Protein AF-A0AAN9DJE2-F1 (afdb_monomer_lite)

Organism: NCBI:txid58324

Radius of gyration: 26.13 Å; chains: 1; bounding box: 25×79×69 Å

Foldseek 3Di:
DDDDDDPPDDDPPDPPPPPVDPDPPQDWDQLDPPLPQIFRPVLSVQLVPDPDLVRSLVSLCVGRDPPVLVVQADQQQDDDPPDDVPRTHHHDDPSSVVSSVVSD

Secondary structure (DSSP, 8-state):
---------S-----------S-----EEESSTTS--EEEHHHHHHHHT-SSHHHHHHHHHHHHS-HHHHHHEESSSPPPTTPPTT---EEPPHHHHHHHHTT-

Structure (mmCIF, N/CA/C/O backbone):
data_AF-A0AAN9DJE2-F1
#
_entry.id   AF-A0AAN9DJE2-F1
#
loop_
_atom_site.group_PDB
_atom_site.id
_atom_site.type_symbol
_atom_site.label_atom_id
_atom_site.label_alt_id
_atom_site.label_comp_id
_atom_site.label_asym_id
_atom_site.label_entity_id
_atom_site.label_seq_id
_atom_site.pdbx_PDB_ins_code
_atom_site.Cartn_x
_atom_site.Cartn_y
_atom_site.Cartn_z
_atom_site.occupancy
_atom_site.B_iso_or_equiv
_atom_site.auth_seq_id
_atom_site.auth_comp_id
_atom_site.auth_asym_id
_atom_site.auth_atom_id
_atom_site.pdbx_PDB_model_num
ATOM 1 N N . MET A 1 1 ? 2.573 68.161 -43.730 1.00 46.91 1 MET A N 1
ATOM 2 C CA . MET A 1 1 ? 2.675 67.563 -42.381 1.00 46.91 1 MET A CA 1
ATOM 3 C C . MET A 1 1 ? 1.363 66.849 -42.093 1.00 46.91 1 MET A C 1
ATOM 5 O O . MET A 1 1 ? 0.363 67.513 -41.869 1.00 46.91 1 MET A O 1
ATOM 9 N N . GLY A 1 2 ? 1.335 65.522 -42.225 1.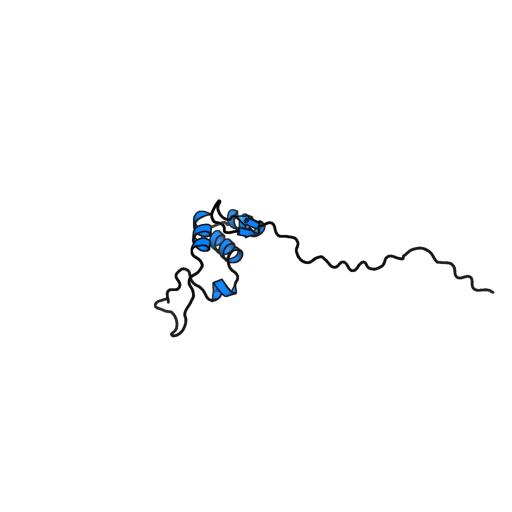00 41.22 2 GLY A N 1
ATOM 10 C CA . GLY A 1 2 ? 0.116 64.719 -42.125 1.00 41.22 2 GLY A CA 1
ATOM 11 C C . GLY A 1 2 ? 0.446 63.320 -41.614 1.00 41.22 2 GLY A C 1
ATOM 12 O O . GLY A 1 2 ? 1.332 62.661 -42.151 1.00 41.22 2 GLY A O 1
ATOM 13 N N . LYS A 1 3 ? -0.235 62.917 -40.539 1.00 50.00 3 LYS A N 1
ATOM 14 C CA . LYS A 1 3 ? -0.203 61.574 -39.949 1.00 50.00 3 LYS A CA 1
ATOM 15 C C . LYS A 1 3 ? -0.667 60.550 -40.985 1.00 50.00 3 LYS A C 1
ATOM 17 O O . LYS A 1 3 ? -1.800 60.639 -41.442 1.00 50.00 3 LYS A O 1
ATOM 22 N N . LEU A 1 4 ? 0.153 59.543 -41.267 1.00 47.88 4 LEU A 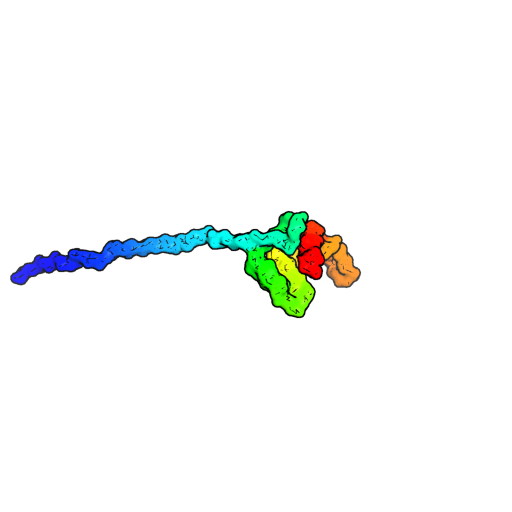N 1
ATOM 23 C CA . LEU A 1 4 ? -0.301 58.289 -41.864 1.00 47.88 4 LEU A CA 1
ATOM 24 C C . LEU A 1 4 ? 0.274 57.143 -41.040 1.00 47.88 4 LEU A C 1
ATOM 26 O O . LEU A 1 4 ? 1.365 56.637 -41.286 1.00 47.88 4 LEU A O 1
ATOM 30 N N . GLY A 1 5 ? -0.486 56.794 -40.002 1.00 50.72 5 GLY A N 1
ATOM 31 C CA . GLY A 1 5 ? -0.341 55.522 -39.322 1.00 50.72 5 GLY A CA 1
ATOM 32 C C . GLY A 1 5 ? -0.654 54.405 -40.307 1.00 50.72 5 GLY A C 1
ATOM 33 O O . GLY A 1 5 ? -1.726 54.384 -40.908 1.00 50.72 5 GLY A O 1
ATOM 34 N N . LYS A 1 6 ? 0.310 53.506 -40.483 1.00 48.00 6 LYS A N 1
ATOM 35 C CA . LYS A 1 6 ? 0.117 52.204 -41.114 1.00 48.00 6 LYS A CA 1
ATOM 36 C C . LYS A 1 6 ? 1.296 51.300 -40.752 1.00 48.00 6 LYS A C 1
ATOM 38 O O . LYS A 1 6 ? 2.190 51.052 -41.544 1.00 48.00 6 LYS A O 1
ATOM 43 N N . TRP A 1 7 ? 1.267 50.834 -39.511 1.00 43.53 7 TRP A N 1
ATOM 44 C CA . TRP A 1 7 ? 1.841 49.546 -39.129 1.00 43.53 7 TRP A CA 1
ATOM 45 C C . TRP A 1 7 ? 0.710 48.739 -38.481 1.00 43.53 7 TRP A C 1
ATOM 47 O O . TRP A 1 7 ? 0.747 48.409 -37.303 1.00 43.53 7 TRP A O 1
ATOM 57 N N . LEU A 1 8 ? -0.365 48.529 -39.249 1.00 49.94 8 LEU A N 1
ATOM 58 C CA . LEU A 1 8 ? -1.171 47.322 -39.110 1.00 49.94 8 LEU A CA 1
ATOM 59 C C . LEU A 1 8 ? -0.438 46.273 -39.939 1.00 49.94 8 LEU A C 1
ATOM 61 O O . LEU A 1 8 ? -0.431 46.401 -41.158 1.00 49.94 8 LEU A O 1
ATOM 65 N N . GLU A 1 9 ? 0.240 45.340 -39.281 1.00 53.12 9 GLU A N 1
ATOM 66 C CA . GLU A 1 9 ? 0.159 43.909 -39.586 1.00 53.12 9 GLU A CA 1
ATOM 67 C C . GLU A 1 9 ? 0.972 43.143 -38.532 1.00 53.12 9 GLU A C 1
ATOM 69 O O . GLU A 1 9 ? 2.082 43.535 -38.176 1.00 53.12 9 GLU A O 1
ATOM 74 N N . ALA A 1 10 ? 0.415 42.017 -38.093 1.00 50.22 10 ALA A N 1
ATOM 75 C CA . ALA A 1 10 ? 1.072 40.950 -37.346 1.00 50.22 10 ALA A CA 1
ATOM 76 C C . ALA A 1 10 ? 1.464 41.240 -35.884 1.00 50.22 10 ALA A C 1
ATOM 78 O O . ALA A 1 10 ? 2.629 41.411 -35.535 1.00 50.22 10 ALA A O 1
ATOM 79 N N . LYS A 1 11 ? 0.482 41.093 -34.990 1.00 44.94 11 LYS A N 1
ATOM 80 C CA . LYS A 1 11 ? 0.424 39.905 -34.116 1.00 44.94 11 LYS A CA 1
ATOM 81 C C . LYS A 1 11 ? -0.879 39.905 -33.319 1.00 44.94 11 LYS A C 1
ATOM 83 O O . LYS A 1 11 ? -0.905 40.165 -32.120 1.00 44.94 11 LYS A O 1
ATOM 88 N N . GLU A 1 12 ? -1.965 39.520 -33.981 1.00 48.66 12 GLU A N 1
ATOM 89 C CA . GLU A 1 12 ? -3.006 38.772 -33.278 1.00 48.66 12 GLU A CA 1
ATOM 90 C C . GLU A 1 12 ? -2.455 37.370 -33.007 1.00 48.66 12 GLU A C 1
ATOM 92 O O . GLU A 1 12 ? -2.662 36.420 -33.753 1.00 48.66 12 GLU A O 1
ATOM 97 N N . GLN A 1 13 ? -1.681 37.250 -31.937 1.00 43.25 13 GLN A N 1
ATOM 98 C CA . GLN A 1 13 ? -1.611 36.002 -31.198 1.00 43.25 13 GLN A CA 1
ATOM 99 C C . GLN A 1 13 ? -2.146 36.328 -29.817 1.00 43.25 13 GLN A C 1
ATOM 101 O O . GLN A 1 13 ? -1.421 36.769 -28.928 1.00 43.25 13 GLN A O 1
ATOM 106 N N . SER A 1 14 ? -3.467 36.164 -29.706 1.00 37.12 14 SER A N 1
ATOM 107 C CA . SER A 1 14 ? -4.151 35.894 -28.448 1.00 37.12 14 SER A CA 1
ATOM 108 C C . SER A 1 14 ? -3.238 35.014 -27.587 1.00 37.12 14 SER A C 1
ATOM 110 O O . SER A 1 14 ? -2.729 34.006 -28.098 1.00 37.12 14 SER A O 1
ATOM 112 N N . PRO A 1 15 ? -2.994 35.367 -26.313 1.00 44.19 15 PRO A N 1
ATOM 113 C CA . PRO A 1 15 ? -2.513 34.389 -25.364 1.00 44.19 15 PRO A CA 1
ATOM 114 C C . PRO A 1 15 ? -3.607 33.332 -25.336 1.00 44.19 15 PRO A C 1
ATOM 116 O O . PRO A 1 15 ? -4.650 33.536 -24.719 1.00 44.19 15 PRO A O 1
ATOM 119 N N . GLN A 1 16 ? -3.417 32.235 -26.071 1.00 43.97 16 GLN A N 1
ATOM 120 C CA . GLN A 1 16 ? -4.151 31.035 -25.747 1.00 43.97 16 GLN A CA 1
ATOM 121 C C . GLN A 1 16 ? -3.779 30.780 -24.301 1.00 43.97 16 GLN A C 1
ATOM 123 O O . GLN A 1 16 ? -2.622 30.484 -23.993 1.00 43.97 16 GLN A O 1
ATOM 128 N N . GLU A 1 17 ? -4.744 31.026 -23.420 1.00 48.69 17 GLU A N 1
ATOM 129 C CA . GLU A 1 17 ? -4.782 30.462 -22.095 1.00 48.69 17 GLU A CA 1
ATOM 130 C C . GLU A 1 17 ? -4.511 28.978 -22.300 1.00 48.69 17 GLU A C 1
ATOM 132 O O . GLU A 1 17 ? -5.389 28.194 -22.658 1.00 48.69 17 GLU A O 1
ATOM 137 N N . GLN A 1 18 ? -3.244 28.600 -22.151 1.00 48.94 18 GLN A N 1
ATOM 138 C CA . GLN A 1 18 ? -2.858 27.231 -21.924 1.00 48.94 18 GLN A CA 1
ATOM 139 C C . GLN A 1 18 ? -3.424 26.903 -20.544 1.00 48.94 18 GLN A C 1
ATOM 141 O O . GLN A 1 18 ? -2.712 26.891 -19.542 1.00 48.94 18 GLN A O 1
ATOM 146 N N . LEU A 1 19 ? -4.736 26.653 -20.492 1.00 48.72 19 LEU A N 1
ATOM 147 C CA . LEU A 1 19 ? -5.289 25.699 -19.558 1.00 48.72 19 LEU A CA 1
ATOM 148 C C . LEU A 1 19 ? -4.561 24.396 -19.875 1.00 48.72 19 LEU A C 1
ATOM 150 O O . LEU A 1 19 ? -4.957 23.634 -20.754 1.00 48.72 19 LEU A O 1
ATOM 154 N N . ALA A 1 20 ? -3.437 24.176 -19.197 1.00 48.94 20 ALA A N 1
ATOM 155 C CA . ALA A 1 20 ? -2.895 22.847 -19.050 1.00 48.94 20 ALA A CA 1
ATOM 156 C C . ALA A 1 20 ? -4.023 22.007 -18.446 1.00 48.94 20 ALA A C 1
ATOM 158 O O . ALA A 1 20 ? -4.413 22.197 -17.293 1.00 48.94 20 ALA A O 1
ATOM 159 N N . SER A 1 21 ? -4.604 21.153 -19.282 1.00 51.06 21 SER A N 1
ATOM 160 C CA . SER A 1 21 ? -5.692 20.257 -18.934 1.00 51.06 21 SER A CA 1
ATOM 161 C C . SER A 1 21 ? -5.303 19.473 -17.676 1.00 51.06 21 SER A C 1
ATOM 163 O O . SER A 1 21 ? -4.211 18.895 -17.638 1.00 51.06 21 SER A O 1
ATOM 165 N N . PRO A 1 22 ? -6.142 19.434 -16.630 1.00 56.34 22 PRO A N 1
ATOM 166 C CA . PRO A 1 22 ? -5.853 18.612 -15.469 1.00 56.34 22 PRO A CA 1
ATOM 167 C C . PRO A 1 22 ? -5.887 17.147 -15.915 1.00 56.34 22 PRO A C 1
ATOM 169 O O . PRO A 1 22 ? -6.796 16.747 -16.637 1.00 56.34 22 PRO A O 1
ATOM 172 N N . SER A 1 23 ? -4.916 16.353 -15.462 1.00 50.19 23 SER A N 1
ATOM 173 C CA . SER A 1 23 ? -4.732 14.915 -15.729 1.00 50.19 23 SER A CA 1
ATOM 174 C C . SER A 1 23 ? -4.048 14.540 -17.054 1.00 50.19 23 SER A C 1
ATOM 176 O O . SER A 1 23 ? -4.654 14.080 -18.016 1.00 50.19 23 SER A O 1
ATOM 178 N N . SER A 1 24 ? -2.711 14.576 -17.050 1.00 60.66 24 SER A N 1
ATOM 179 C CA . SER A 1 24 ? -1.984 13.486 -17.711 1.00 60.66 24 SER A CA 1
ATOM 180 C C . SER A 1 24 ? -2.455 12.191 -17.045 1.00 60.66 24 SER A C 1
ATOM 182 O O . SER A 1 24 ? -2.200 11.997 -15.854 1.00 60.66 24 SER A O 1
ATOM 184 N N . ILE A 1 25 ? -3.240 11.376 -17.755 1.00 62.47 25 ILE A N 1
ATOM 185 C CA . ILE A 1 25 ? -3.689 10.067 -17.274 1.00 62.47 25 ILE A CA 1
ATOM 186 C C . ILE A 1 25 ? -2.421 9.270 -16.964 1.00 62.47 25 ILE A C 1
ATOM 188 O O . ILE A 1 25 ? -1.709 8.842 -17.872 1.00 62.47 25 ILE A O 1
ATOM 192 N N . GLN A 1 26 ? -2.091 9.120 -15.682 1.00 74.00 26 GLN A N 1
ATOM 193 C CA . GLN A 1 26 ? -0.984 8.265 -15.283 1.00 74.00 26 GLN A CA 1
ATOM 194 C C . GLN A 1 26 ? -1.415 6.826 -15.544 1.00 74.00 26 GLN A C 1
ATOM 196 O O . GLN A 1 26 ? -2.335 6.331 -14.900 1.00 74.00 26 GLN A O 1
ATOM 201 N N . GLU A 1 27 ? -0.770 6.177 -16.512 1.00 92.12 27 GLU A N 1
ATOM 202 C CA . GLU A 1 27 ? -0.972 4.758 -16.798 1.00 92.12 27 GLU A CA 1
ATOM 203 C C . GLU A 1 27 ? -0.797 3.954 -15.501 1.00 92.12 27 GLU A C 1
ATOM 205 O O . GLU A 1 27 ? 0.240 4.053 -14.834 1.00 92.12 27 GLU A O 1
ATOM 210 N N . THR A 1 28 ? -1.822 3.192 -15.121 1.00 95.12 28 THR A N 1
ATOM 211 C CA . THR A 1 28 ? -1.788 2.307 -13.957 1.00 95.12 28 THR A CA 1
ATOM 212 C C . THR A 1 28 ? -1.590 0.866 -14.403 1.00 95.12 28 THR A C 1
ATOM 214 O O . THR A 1 28 ? -2.078 0.443 -15.448 1.00 95.12 28 THR A O 1
ATOM 217 N N . LEU A 1 29 ? -0.843 0.109 -13.606 1.00 96.00 29 LEU A N 1
ATOM 218 C CA . LEU A 1 29 ? -0.563 -1.302 -13.834 1.00 96.00 29 LEU A CA 1
ATOM 219 C C . LEU A 1 29 ? -0.920 -2.098 -12.587 1.00 96.00 29 LEU A C 1
ATOM 221 O O . LEU A 1 29 ? -0.822 -1.599 -11.463 1.00 96.00 29 LEU A O 1
ATOM 225 N N . GLU A 1 30 ? -1.336 -3.338 -12.801 1.00 96.25 30 GLU A N 1
ATOM 226 C CA . GLU A 1 30 ? -1.605 -4.272 -11.718 1.00 96.25 30 GLU A CA 1
ATOM 227 C C . GLU A 1 30 ? -0.288 -4.675 -11.037 1.00 96.25 30 GLU A C 1
ATOM 229 O O . GLU A 1 30 ? 0.695 -4.971 -11.716 1.00 96.25 30 GLU A O 1
ATOM 234 N N . ILE A 1 31 ? -0.251 -4.678 -9.700 1.00 95.38 31 ILE A N 1
ATOM 235 C CA . ILE A 1 31 ? 0.960 -5.022 -8.928 1.00 95.38 31 ILE A CA 1
ATOM 236 C C . ILE A 1 31 ? 1.372 -6.470 -9.183 1.00 95.38 31 ILE A C 1
ATOM 238 O O . ILE A 1 31 ? 2.542 -6.773 -9.400 1.00 95.38 31 ILE A O 1
ATOM 242 N N . HIS A 1 32 ? 0.385 -7.359 -9.132 1.00 92.56 32 HIS A N 1
ATOM 243 C CA . HIS A 1 32 ? 0.520 -8.780 -9.389 1.00 92.56 32 HIS A CA 1
ATOM 244 C C . HIS A 1 32 ? -0.695 -9.223 -10.194 1.00 92.56 32 HIS A C 1
ATOM 246 O O . HIS A 1 32 ? -1.822 -8.870 -9.839 1.00 92.56 32 HIS A O 1
ATOM 252 N N . LEU A 1 33 ? -0.475 -10.025 -11.233 1.00 92.56 33 LEU A N 1
ATOM 253 C CA . LEU A 1 33 ? -1.534 -10.480 -12.128 1.00 92.56 33 LEU A CA 1
ATOM 254 C C . LEU A 1 33 ? -2.691 -11.127 -11.342 1.00 92.56 33 LEU A C 1
ATOM 256 O O . LEU A 1 33 ? -2.469 -12.041 -10.543 1.00 92.56 33 LEU A O 1
ATOM 260 N N . GLY A 1 34 ? -3.916 -10.648 -11.554 1.00 94.50 34 GLY A N 1
ATOM 261 C CA . GLY A 1 34 ? -5.125 -11.169 -10.906 1.00 94.50 34 GLY A CA 1
ATOM 262 C C . GLY A 1 34 ? -5.329 -10.756 -9.441 1.00 94.50 34 GLY A C 1
ATOM 263 O O . GLY A 1 34 ? -6.164 -11.347 -8.759 1.00 94.50 34 GLY A O 1
ATOM 264 N N . SER A 1 35 ? -4.584 -9.770 -8.937 1.00 95.12 35 SER A N 1
ATOM 265 C CA . SER A 1 35 ? -4.790 -9.184 -7.604 1.00 95.12 35 SER A CA 1
ATOM 266 C C . SER A 1 35 ? -5.915 -8.143 -7.548 1.00 95.12 35 SER A C 1
ATOM 268 O O . SER A 1 35 ? -6.441 -7.871 -6.472 1.00 95.12 35 SER A O 1
ATOM 270 N N . GLY A 1 36 ? -6.277 -7.538 -8.681 1.00 96.50 36 GLY A N 1
ATOM 271 C CA . GLY A 1 36 ? -7.195 -6.404 -8.775 1.00 96.50 36 GLY A CA 1
ATOM 272 C C . GLY A 1 36 ? -6.644 -5.102 -8.183 1.00 96.50 36 GLY A C 1
ATOM 273 O O . GLY A 1 36 ? -7.393 -4.135 -8.046 1.00 96.50 36 GLY A O 1
ATOM 274 N N . VAL A 1 37 ? -5.358 -5.057 -7.815 1.00 97.19 37 VAL A N 1
ATOM 275 C CA . VAL A 1 37 ? -4.726 -3.908 -7.155 1.00 97.19 37 VAL A CA 1
ATOM 276 C C . VAL A 1 37 ? -3.786 -3.216 -8.130 1.00 97.19 37 VAL A C 1
ATOM 278 O O . VAL A 1 37 ? -2.796 -3.793 -8.579 1.00 97.19 37 VAL A O 1
ATOM 281 N N . TYR A 1 38 ? -4.091 -1.955 -8.424 1.00 96.75 38 TYR A N 1
ATOM 282 C CA . TYR A 1 38 ? -3.404 -1.161 -9.437 1.00 96.75 38 TYR A CA 1
ATOM 283 C C . TYR A 1 38 ? -2.655 0.006 -8.804 1.00 96.75 38 TYR A C 1
ATOM 285 O O . TYR A 1 38 ? -3.144 0.632 -7.863 1.00 96.75 38 TYR A O 1
ATOM 293 N N . VAL A 1 39 ? -1.484 0.323 -9.350 1.00 96.25 39 VAL A N 1
ATOM 294 C CA . VAL A 1 39 ? -0.676 1.488 -8.966 1.00 96.25 39 VAL A CA 1
ATOM 295 C C . VAL A 1 39 ? -0.176 2.217 -10.211 1.00 96.25 39 VAL A C 1
ATOM 297 O O . VAL A 1 39 ? -0.086 1.607 -11.279 1.00 96.25 39 VAL A O 1
ATOM 300 N N . PRO A 1 40 ? 0.193 3.504 -10.110 1.00 95.75 40 PRO A N 1
ATOM 301 C CA . PRO A 1 40 ? 0.850 4.205 -11.206 1.00 95.75 40 PRO A CA 1
ATOM 302 C C . PRO A 1 40 ? 2.101 3.461 -11.696 1.00 95.75 40 PRO A C 1
ATOM 304 O O . PRO A 1 40 ? 2.906 2.968 -10.898 1.00 95.75 40 PRO A O 1
ATOM 307 N N . LYS A 1 41 ? 2.305 3.407 -13.014 1.00 95.31 41 LYS A N 1
ATOM 308 C CA . LYS A 1 41 ? 3.423 2.696 -13.658 1.00 95.31 41 LYS A CA 1
ATOM 309 C C . LYS A 1 41 ? 4.791 3.110 -13.122 1.00 95.31 41 LYS A C 1
ATOM 311 O O . LYS A 1 41 ? 5.666 2.266 -12.946 1.00 95.31 41 LYS A O 1
ATOM 316 N N . ASN A 1 42 ? 4.979 4.393 -12.814 1.00 95.12 42 ASN A N 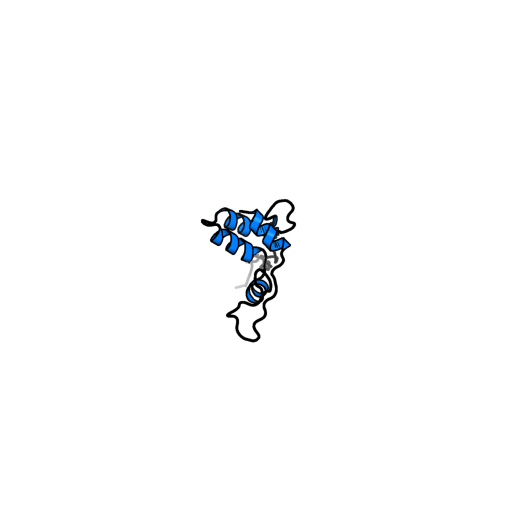1
ATOM 317 C CA . ASN A 1 42 ? 6.214 4.897 -12.213 1.00 95.12 42 ASN A CA 1
ATOM 318 C C . ASN A 1 42 ? 6.447 4.334 -10.804 1.00 95.12 42 ASN A C 1
ATOM 320 O O . ASN A 1 42 ? 7.595 4.080 -10.448 1.00 95.12 42 ASN A O 1
ATOM 324 N N . VAL A 1 43 ? 5.391 4.105 -10.015 1.00 95.75 43 VAL A N 1
ATOM 325 C CA . VAL A 1 43 ? 5.496 3.462 -8.698 1.00 95.75 43 VAL A CA 1
ATOM 326 C C . VAL A 1 43 ? 5.881 1.997 -8.855 1.00 95.75 43 VAL A C 1
ATOM 328 O O . VAL A 1 43 ? 6.823 1.559 -8.195 1.00 95.75 43 VAL A O 1
ATOM 331 N N . LEU A 1 44 ? 5.224 1.260 -9.757 1.00 95.56 44 LEU A N 1
ATOM 332 C CA . LEU A 1 44 ? 5.534 -0.153 -9.991 1.00 95.56 44 LEU A CA 1
ATOM 333 C C . LEU A 1 44 ? 6.971 -0.343 -10.494 1.00 95.56 44 LEU A C 1
ATOM 335 O O . LEU A 1 44 ? 7.714 -1.174 -9.970 1.00 95.56 44 LEU A O 1
ATOM 339 N N . TRP A 1 45 ? 7.401 0.484 -11.450 1.00 95.94 45 TRP A N 1
ATOM 340 C CA . TRP A 1 45 ? 8.778 0.510 -11.947 1.00 95.94 45 TRP A CA 1
ATOM 341 C C . TRP A 1 45 ? 9.781 0.790 -10.823 1.00 95.94 45 TRP A C 1
ATOM 343 O O . TRP A 1 45 ? 10.749 0.056 -10.629 1.00 95.94 45 TRP A O 1
ATOM 353 N N . SER A 1 46 ? 9.514 1.837 -10.045 1.00 96.38 46 SER A N 1
ATOM 354 C CA . SER A 1 46 ? 10.318 2.280 -8.907 1.00 96.38 46 SER A CA 1
ATOM 355 C C . SER A 1 46 ? 10.429 1.215 -7.809 1.00 96.38 46 SER A C 1
ATOM 357 O O . SER A 1 46 ? 11.493 1.071 -7.208 1.00 96.38 46 SER A O 1
ATOM 359 N N . ALA A 1 47 ? 9.356 0.466 -7.547 1.00 96.44 47 ALA A N 1
ATOM 360 C CA . ALA A 1 47 ? 9.343 -0.653 -6.611 1.00 96.44 47 ALA A CA 1
ATOM 361 C C . ALA A 1 47 ? 10.144 -1.851 -7.143 1.00 96.44 47 ALA A C 1
ATOM 363 O O . ALA A 1 47 ? 10.952 -2.406 -6.404 1.00 96.44 47 ALA A O 1
ATOM 364 N N . SER A 1 48 ? 9.996 -2.180 -8.430 1.00 95.19 48 SER A N 1
ATOM 365 C CA . SER A 1 48 ? 10.707 -3.292 -9.087 1.00 95.19 48 SER A CA 1
ATOM 366 C C . SER A 1 48 ? 12.230 -3.104 -9.118 1.00 95.19 48 SER A C 1
ATOM 368 O O . SER A 1 48 ? 12.975 -4.074 -9.165 1.00 95.19 48 SER A O 1
ATOM 370 N N . HIS A 1 49 ? 12.701 -1.853 -9.063 1.00 96.00 49 HIS A N 1
ATOM 371 C CA . HIS A 1 49 ? 14.127 -1.497 -9.028 1.00 96.00 49 HIS A CA 1
ATOM 372 C C . HIS A 1 49 ? 14.632 -1.163 -7.616 1.00 96.00 49 HIS A C 1
ATOM 374 O O . HIS A 1 49 ? 15.706 -0.580 -7.448 1.00 96.00 49 HIS A O 1
ATOM 380 N N . ALA A 1 50 ? 13.852 -1.461 -6.577 1.00 96.69 50 ALA A N 1
ATOM 381 C CA . ALA A 1 50 ? 14.269 -1.212 -5.210 1.00 96.69 50 ALA A CA 1
ATOM 382 C C . ALA A 1 50 ? 15.441 -2.123 -4.810 1.00 96.69 50 ALA A C 1
ATOM 384 O O . ALA A 1 50 ? 15.473 -3.312 -5.104 1.00 96.69 50 ALA A O 1
ATOM 385 N N . ASN A 1 51 ? 16.385 -1.568 -4.055 1.00 95.50 51 ASN A N 1
ATOM 386 C CA . ASN A 1 51 ? 17.581 -2.277 -3.592 1.00 95.50 51 ASN A CA 1
ATOM 387 C C . ASN A 1 51 ? 17.338 -3.256 -2.429 1.00 95.50 51 ASN A C 1
ATOM 389 O O . ASN A 1 51 ? 18.270 -3.917 -1.979 1.00 95.50 51 ASN A O 1
ATOM 393 N N . SER A 1 52 ? 16.123 -3.298 -1.882 1.00 96.88 52 SER A N 1
ATOM 394 C CA . SER A 1 52 ? 15.761 -4.215 -0.806 1.00 96.88 52 SER A CA 1
ATOM 395 C C . SER A 1 52 ? 14.253 -4.479 -0.785 1.00 96.88 52 SER A C 1
ATOM 397 O O . SER A 1 52 ? 13.479 -3.600 -1.192 1.00 96.88 52 SER A O 1
ATOM 399 N N . PRO A 1 53 ? 13.817 -5.620 -0.221 1.00 95.19 53 PRO A N 1
ATOM 400 C CA . PRO A 1 53 ? 12.396 -5.933 -0.059 1.00 95.19 53 PRO A CA 1
ATOM 401 C C . PRO A 1 53 ? 11.660 -4.873 0.768 1.00 95.19 53 PRO A C 1
ATOM 403 O O . PRO A 1 53 ? 10.541 -4.479 0.452 1.00 95.19 53 PRO A O 1
ATOM 406 N N . THR A 1 54 ? 12.319 -4.328 1.794 1.00 96.19 54 THR A N 1
ATOM 407 C CA . THR A 1 54 ? 11.758 -3.265 2.635 1.00 96.19 54 THR A CA 1
ATOM 408 C C . THR A 1 54 ? 11.538 -1.973 1.848 1.00 96.19 54 THR A C 1
ATOM 410 O O . THR A 1 54 ? 10.504 -1.321 1.998 1.00 96.19 54 THR A O 1
ATOM 413 N N . THR A 1 55 ? 12.498 -1.581 1.003 1.00 97.19 55 THR A N 1
ATOM 414 C CA . THR A 1 55 ? 12.357 -0.403 0.134 1.00 97.19 55 THR A CA 1
ATOM 415 C C . THR A 1 55 ? 11.233 -0.613 -0.882 1.00 97.19 55 THR A C 1
ATOM 417 O O . THR A 1 55 ? 10.432 0.299 -1.087 1.00 97.19 55 THR A O 1
ATOM 420 N N . MET A 1 56 ? 11.145 -1.808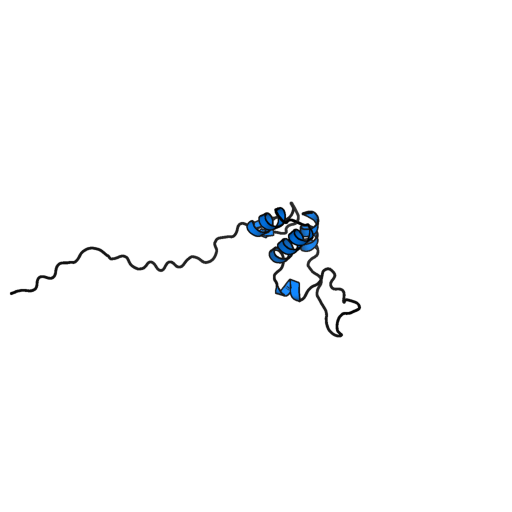 -1.475 1.00 97.25 56 MET A N 1
ATOM 421 C CA . MET A 1 56 ? 10.077 -2.185 -2.405 1.00 97.25 56 MET A CA 1
ATOM 422 C C . MET A 1 56 ? 8.701 -2.056 -1.744 1.00 97.25 56 MET A C 1
ATOM 424 O O . MET A 1 56 ? 7.855 -1.303 -2.225 1.00 97.25 56 MET A O 1
ATOM 428 N N . ALA A 1 57 ? 8.510 -2.702 -0.590 1.00 96.44 57 ALA A N 1
ATOM 429 C CA . ALA A 1 57 ? 7.254 -2.667 0.151 1.00 96.44 57 ALA A CA 1
ATOM 430 C C . ALA A 1 57 ? 6.846 -1.235 0.526 1.00 96.44 57 ALA A C 1
ATOM 432 O O . ALA A 1 57 ? 5.690 -0.863 0.353 1.00 96.44 57 ALA A O 1
ATOM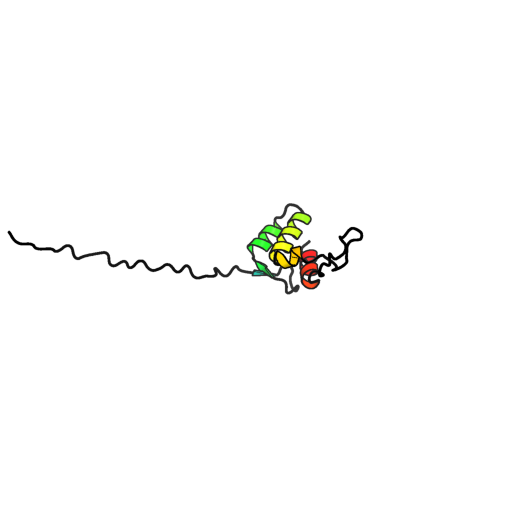 433 N N . ARG A 1 58 ? 7.787 -0.387 0.971 1.00 96.75 58 ARG A N 1
ATOM 434 C CA . ARG A 1 58 ? 7.496 1.028 1.278 1.00 96.75 58 ARG A CA 1
ATOM 435 C C . ARG A 1 58 ? 7.019 1.815 0.059 1.00 96.75 58 ARG A C 1
ATOM 437 O O . ARG A 1 58 ? 6.088 2.604 0.189 1.00 96.75 58 ARG A O 1
ATOM 444 N N . ARG A 1 59 ? 7.635 1.607 -1.111 1.00 96.94 59 ARG A N 1
ATOM 445 C CA . ARG A 1 59 ? 7.216 2.261 -2.363 1.00 96.94 59 ARG A CA 1
ATOM 446 C C . ARG A 1 59 ? 5.803 1.837 -2.759 1.00 96.94 59 ARG A C 1
ATOM 448 O O . ARG A 1 59 ? 4.998 2.691 -3.106 1.00 96.94 59 ARG A O 1
ATOM 455 N N . LEU A 1 60 ? 5.494 0.546 -2.643 1.00 97.00 60 LEU A N 1
ATOM 456 C CA . LEU A 1 60 ? 4.166 0.018 -2.958 1.00 97.00 60 LEU A CA 1
ATOM 457 C C . LEU A 1 60 ? 3.102 0.490 -1.964 1.00 97.00 60 LEU A C 1
ATOM 459 O O . LEU A 1 60 ? 2.033 0.910 -2.389 1.00 97.00 60 LEU A O 1
ATOM 463 N N . LEU A 1 61 ? 3.398 0.510 -0.661 1.00 97.38 61 LEU A N 1
ATOM 464 C CA . LEU A 1 61 ? 2.472 1.016 0.358 1.00 97.38 61 LEU A CA 1
ATOM 465 C C . LEU A 1 61 ? 2.034 2.457 0.062 1.00 97.38 61 LEU A C 1
ATOM 467 O O . LEU A 1 61 ? 0.843 2.743 0.122 1.00 97.38 61 LEU A O 1
ATOM 471 N N . LEU A 1 62 ? 2.971 3.330 -0.325 1.00 96.25 62 LEU A N 1
ATOM 472 C CA . LEU A 1 62 ? 2.679 4.718 -0.708 1.00 96.25 62 LEU A CA 1
ATOM 473 C C . LEU A 1 62 ? 1.938 4.853 -2.050 1.00 96.25 62 LEU A C 1
ATOM 475 O O . LEU A 1 62 ? 1.354 5.897 -2.314 1.00 96.25 62 LEU A O 1
ATOM 479 N N . GLY A 1 63 ? 1.988 3.834 -2.911 1.00 95.56 63 GLY A N 1
ATOM 480 C CA . GLY A 1 63 ? 1.240 3.810 -4.171 1.00 95.56 63 GLY A CA 1
ATOM 481 C C . GLY A 1 63 ? -0.177 3.256 -4.049 1.00 95.56 63 GLY A C 1
ATOM 482 O O . GLY A 1 63 ? -1.035 3.607 -4.851 1.00 95.56 63 GLY A O 1
ATOM 483 N N . VAL A 1 64 ? -0.411 2.373 -3.077 1.00 96.88 64 VAL A N 1
ATOM 484 C CA . VAL A 1 64 ? -1.666 1.618 -2.903 1.00 96.88 64 VAL A CA 1
ATOM 485 C C . VAL A 1 64 ? -2.616 2.268 -1.900 1.00 96.88 64 VAL A C 1
ATOM 487 O O . VAL A 1 64 ? -3.844 2.136 -2.012 1.00 96.88 64 VAL A O 1
ATOM 490 N N . PHE A 1 65 ? -2.045 2.935 -0.900 1.00 97.12 65 PHE A N 1
ATOM 491 C CA . PHE A 1 65 ? -2.766 3.584 0.182 1.00 97.12 65 PHE A CA 1
ATOM 492 C C . PHE A 1 65 ? -2.431 5.069 0.203 1.00 97.12 65 PHE A C 1
ATOM 494 O O . PHE A 1 65 ? -1.278 5.463 0.026 1.00 97.12 65 PHE A O 1
ATOM 501 N N . ASP A 1 66 ? -3.439 5.894 0.467 1.00 95.31 66 ASP A N 1
ATOM 502 C CA . ASP A 1 66 ? -3.204 7.290 0.795 1.00 95.31 66 ASP A CA 1
ATOM 503 C C . ASP A 1 66 ? -2.505 7.420 2.164 1.00 95.31 66 ASP A C 1
ATOM 505 O O . ASP A 1 66 ? -2.509 6.514 3.008 1.00 95.31 66 ASP A O 1
ATOM 509 N N . ILE A 1 67 ? -1.882 8.578 2.382 1.00 95.31 67 ILE A N 1
ATOM 510 C CA . ILE A 1 67 ? -1.094 8.845 3.588 1.00 95.31 67 ILE A CA 1
ATOM 511 C C . ILE A 1 67 ? -1.973 8.820 4.845 1.00 95.31 67 ILE A C 1
ATOM 513 O O . ILE A 1 67 ? -1.521 8.338 5.885 1.00 95.31 67 ILE A O 1
ATOM 517 N N . GLU A 1 68 ? -3.218 9.298 4.780 1.00 95.62 68 GLU A N 1
ATOM 518 C CA . GLU A 1 68 ? -4.098 9.311 5.950 1.00 95.62 68 GLU A CA 1
ATOM 519 C C . GLU A 1 68 ? -4.440 7.898 6.415 1.00 95.62 68 GLU A C 1
ATOM 521 O O . GLU A 1 68 ? -4.375 7.609 7.614 1.00 95.62 68 GLU A O 1
ATOM 526 N N . THR A 1 69 ? -4.739 7.010 5.468 1.00 95.62 69 THR A N 1
ATOM 527 C CA . THR A 1 69 ? -4.961 5.589 5.712 1.00 95.62 69 THR A CA 1
ATOM 528 C C . THR A 1 69 ? -3.734 4.978 6.381 1.00 95.62 69 THR A C 1
ATOM 530 O O . THR A 1 69 ? -3.874 4.319 7.409 1.00 95.62 69 THR A O 1
ATOM 533 N N . LEU A 1 70 ? -2.521 5.238 5.881 1.00 95.50 70 LEU A N 1
ATOM 534 C CA . LEU A 1 70 ? -1.290 4.707 6.482 1.00 95.50 70 LEU A CA 1
ATOM 535 C C . LEU A 1 70 ? -1.025 5.239 7.901 1.00 95.50 70 LEU A C 1
ATOM 537 O O . LEU A 1 70 ? -0.511 4.501 8.741 1.00 95.50 70 LEU A O 1
ATOM 541 N N . LEU A 1 71 ? -1.382 6.493 8.193 1.00 93.31 71 LEU A N 1
ATOM 542 C CA . LEU A 1 71 ? -1.209 7.084 9.524 1.00 93.31 71 LEU A CA 1
ATOM 543 C C . LEU A 1 71 ? -2.187 6.500 10.553 1.00 93.31 71 LEU A C 1
ATOM 545 O O . LEU A 1 71 ? -1.802 6.246 11.700 1.00 93.31 71 LEU A O 1
ATOM 549 N N . LYS A 1 72 ? -3.438 6.270 10.139 1.00 92.56 72 LYS A N 1
ATOM 550 C CA . LYS A 1 72 ? -4.536 5.794 10.998 1.00 92.56 72 LYS A CA 1
ATOM 551 C C . LYS A 1 72 ? -4.627 4.265 11.082 1.00 92.56 72 LYS A C 1
ATOM 553 O O . LYS A 1 72 ? -5.383 3.753 11.904 1.00 92.56 72 LYS A O 1
ATOM 558 N N . SER A 1 73 ? -3.848 3.535 10.283 1.00 94.25 73 SER A N 1
ATOM 559 C CA . SER A 1 73 ? -3.948 2.075 10.176 1.00 94.25 73 SER A CA 1
ATOM 560 C C . SER A 1 73 ? -2.688 1.338 10.625 1.00 94.25 73 SER A C 1
ATOM 562 O O . SER A 1 73 ? -1.602 1.899 10.778 1.00 94.25 73 SER A O 1
ATOM 564 N N . ASN A 1 74 ? -2.826 0.034 10.843 1.00 93.12 74 ASN A N 1
ATOM 565 C CA . ASN A 1 74 ? -1.712 -0.896 10.964 1.00 93.12 74 ASN A CA 1
ATOM 566 C C . ASN A 1 74 ? -2.027 -2.213 10.230 1.00 93.12 74 ASN A C 1
ATOM 568 O O . ASN A 1 74 ? -3.128 -2.413 9.727 1.00 93.12 74 ASN A O 1
ATOM 572 N N . LEU A 1 75 ? -1.064 -3.136 10.166 1.00 91.25 75 LEU A N 1
ATOM 573 C CA . LEU A 1 75 ? -1.215 -4.377 9.391 1.00 91.25 75 LEU A CA 1
ATOM 574 C C . LEU A 1 75 ? -2.392 -5.269 9.829 1.00 91.25 75 LEU A C 1
ATOM 576 O O . LEU A 1 75 ? -2.883 -6.054 9.027 1.00 91.25 75 LEU A O 1
ATOM 580 N N . ARG A 1 76 ? -2.807 -5.223 11.102 1.00 88.00 76 ARG A N 1
ATOM 581 C CA . ARG A 1 76 ? -3.777 -6.178 11.674 1.00 88.00 76 ARG A CA 1
ATOM 582 C C . ARG A 1 76 ? -4.976 -5.528 12.367 1.00 88.00 76 ARG A C 1
ATOM 584 O O . ARG A 1 76 ? -5.861 -6.258 12.797 1.00 88.00 76 ARG A O 1
ATOM 591 N N . GLY A 1 77 ? -4.990 -4.207 12.527 1.00 84.31 77 GLY A N 1
ATOM 592 C CA . GLY A 1 77 ? -5.953 -3.471 13.355 1.00 84.31 77 GLY A CA 1
ATOM 593 C C . GLY A 1 77 ? -5.808 -3.735 14.858 1.00 84.31 77 GLY A C 1
ATOM 594 O O . GLY A 1 77 ? -6.660 -3.361 15.655 1.00 84.31 77 GLY A O 1
ATOM 595 N N . VAL A 1 78 ? -4.743 -4.428 15.276 1.00 83.94 78 VAL A N 1
ATOM 596 C CA . VAL A 1 78 ? -4.557 -4.827 16.676 1.00 83.94 78 VAL A CA 1
ATOM 597 C C . VAL A 1 78 ? -3.748 -3.765 17.401 1.00 83.94 78 VAL A C 1
ATOM 599 O O . VAL A 1 78 ? -2.749 -3.261 16.880 1.00 83.94 78 VAL A O 1
ATOM 602 N N . LYS A 1 79 ? -4.160 -3.444 18.626 1.00 81.50 79 LYS A N 1
ATOM 603 C CA . LYS A 1 79 ? -3.436 -2.522 19.496 1.00 81.50 79 LYS A CA 1
ATOM 604 C C . LYS A 1 79 ? -2.088 -3.122 19.918 1.00 81.50 79 LYS A C 1
ATOM 606 O O . LYS A 1 79 ? -2.015 -4.274 20.343 1.00 81.50 79 LYS A O 1
ATOM 611 N N . SER A 1 80 ? -1.014 -2.336 19.827 1.00 78.88 80 SER A N 1
ATOM 612 C CA . SER A 1 80 ? 0.285 -2.733 20.388 1.00 78.88 80 SER A CA 1
ATOM 613 C C . SER A 1 80 ? 0.199 -2.833 21.913 1.00 78.88 80 SER A C 1
ATOM 615 O O . SER A 1 80 ? -0.480 -2.028 22.548 1.00 78.88 80 SER A O 1
ATOM 617 N N . LYS A 1 81 ? 0.947 -3.766 22.519 1.00 80.56 81 LYS A N 1
ATOM 618 C CA . LYS A 1 81 ? 1.063 -3.872 23.987 1.00 80.56 81 LYS A CA 1
ATOM 619 C C . LYS A 1 81 ? 1.576 -2.579 24.634 1.00 80.56 81 LYS A C 1
ATOM 621 O O . LYS A 1 81 ? 1.242 -2.307 25.778 1.00 80.56 81 LYS A O 1
ATOM 626 N N . ASN A 1 82 ? 2.335 -1.785 23.876 1.00 81.81 82 ASN A N 1
ATOM 627 C CA . ASN A 1 82 ? 2.924 -0.522 24.321 1.00 81.81 82 ASN A CA 1
ATOM 628 C C . ASN A 1 82 ? 2.174 0.712 23.784 1.00 81.81 82 ASN A C 1
ATOM 630 O O . ASN A 1 82 ? 2.684 1.820 23.901 1.00 81.81 82 ASN A O 1
ATOM 634 N N . ALA A 1 83 ? 1.021 0.542 23.126 1.00 77.69 83 ALA A N 1
ATOM 635 C CA . ALA A 1 83 ? 0.281 1.680 22.581 1.00 77.69 83 ALA A CA 1
ATOM 636 C C . ALA A 1 83 ? -0.391 2.487 23.695 1.00 77.69 83 ALA A C 1
ATOM 638 O O . ALA A 1 83 ? -0.920 1.919 24.658 1.00 77.69 83 ALA A O 1
ATOM 639 N N . ASN A 1 84 ? -0.440 3.806 23.507 1.00 79.12 84 ASN A N 1
ATOM 640 C CA . ASN A 1 84 ? -1.070 4.712 24.456 1.00 79.12 84 ASN A CA 1
ATOM 641 C C . ASN A 1 84 ? -2.540 4.314 24.708 1.00 79.12 84 ASN A C 1
ATOM 643 O O . ASN A 1 84 ? -3.231 3.801 23.813 1.00 79.12 84 ASN A O 1
ATOM 647 N N . PRO A 1 85 ? -3.064 4.503 25.931 1.00 72.19 85 PRO A N 1
ATOM 648 C CA . PRO A 1 85 ? -4.496 4.392 26.189 1.00 72.19 85 PRO A CA 1
ATOM 649 C C . PRO A 1 85 ? -5.269 5.285 25.201 1.00 72.19 85 PRO A C 1
ATOM 651 O O . PRO A 1 85 ? -4.954 6.460 25.065 1.00 72.19 85 PRO A O 1
ATOM 654 N N . GLY A 1 86 ? -6.227 4.715 24.465 1.00 71.06 86 GLY A N 1
ATOM 655 C CA . GLY A 1 86 ? -7.008 5.432 23.444 1.00 71.06 86 GLY A CA 1
ATOM 656 C C . GLY A 1 86 ? -6.471 5.393 22.005 1.00 71.06 86 GLY A C 1
ATOM 657 O O . GLY A 1 86 ? -7.243 5.657 21.088 1.00 71.06 86 GLY A O 1
ATOM 658 N N . GLU A 1 87 ? -5.215 4.999 21.761 1.00 77.88 87 GLU A N 1
ATOM 659 C CA . GLU A 1 87 ? -4.722 4.834 20.386 1.00 77.88 87 GLU A CA 1
ATOM 660 C C . GLU A 1 87 ? -5.276 3.530 19.790 1.00 77.88 87 GLU A C 1
ATOM 662 O O . GLU A 1 87 ? -4.880 2.421 20.172 1.00 77.88 87 GLU A O 1
ATOM 667 N N . THR A 1 88 ? -6.235 3.674 18.878 1.00 81.69 88 THR A N 1
ATOM 668 C CA . THR A 1 88 ? -6.789 2.593 18.057 1.00 81.69 88 THR A CA 1
ATOM 669 C C . THR A 1 88 ? -6.390 2.843 16.609 1.00 81.69 88 THR A C 1
ATOM 671 O O . THR A 1 88 ? -6.299 3.989 16.172 1.00 81.69 88 THR A O 1
ATOM 674 N N . LYS A 1 89 ? -6.053 1.771 15.891 1.00 88.81 89 LYS A N 1
ATOM 675 C CA . LYS A 1 89 ? -5.673 1.834 14.481 1.00 88.81 89 LYS A CA 1
ATOM 676 C C . LYS A 1 89 ? -6.478 0.811 13.714 1.00 88.81 89 LYS A C 1
ATOM 678 O O . LYS A 1 89 ? -6.599 -0.325 14.172 1.00 88.81 89 LYS A O 1
ATOM 683 N N . GLU A 1 90 ? -6.950 1.203 12.545 1.00 92.50 90 GLU A N 1
ATOM 684 C CA . GLU A 1 90 ? -7.714 0.324 11.668 1.00 92.50 90 GLU A CA 1
ATOM 685 C C . GLU A 1 90 ? -6.798 -0.707 10.984 1.00 92.50 90 GLU A C 1
ATOM 687 O O . GLU A 1 90 ? -5.597 -0.465 10.808 1.00 92.50 90 GLU A O 1
ATOM 692 N N . PRO A 1 91 ? -7.300 -1.898 10.626 1.00 95.12 91 PRO A N 1
ATOM 693 C CA . PRO A 1 91 ? -6.549 -2.822 9.791 1.00 95.12 91 PRO A CA 1
ATOM 694 C C . PRO A 1 91 ? -6.439 -2.285 8.360 1.00 95.12 91 PRO A C 1
ATOM 696 O O . PRO A 1 91 ? -7.417 -1.814 7.786 1.00 95.12 91 PRO A O 1
ATOM 699 N N . LEU A 1 92 ? -5.262 -2.426 7.751 1.00 97.00 92 LEU A N 1
ATOM 700 C CA . LEU A 1 92 ? -5.118 -2.231 6.309 1.00 97.00 92 LEU A CA 1
ATOM 701 C C . LEU A 1 92 ? -5.910 -3.296 5.536 1.00 97.00 92 LEU A C 1
ATOM 703 O O . LEU A 1 92 ? -6.045 -4.441 5.978 1.00 97.00 92 LEU A O 1
ATOM 707 N N . ASP A 1 93 ? -6.399 -2.910 4.356 1.00 96.62 93 ASP A N 1
ATOM 708 C CA . ASP 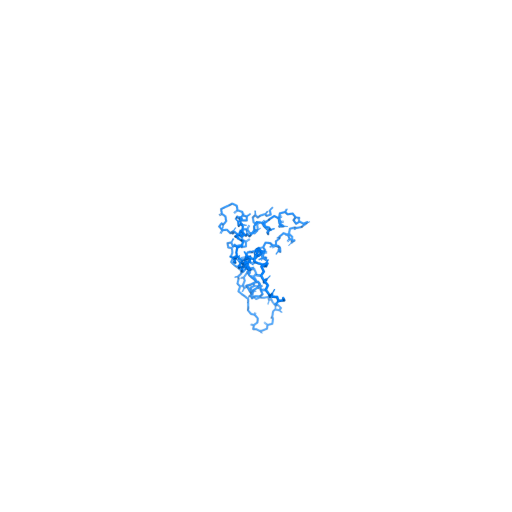A 1 93 ? -7.087 -3.811 3.431 1.00 96.62 93 ASP A CA 1
ATOM 709 C C . ASP A 1 93 ? -6.188 -5.007 3.088 1.00 96.62 93 ASP A C 1
ATOM 711 O O . ASP A 1 93 ? -5.087 -4.861 2.548 1.00 96.62 93 ASP A O 1
ATOM 715 N N . ARG A 1 94 ? -6.674 -6.206 3.413 1.00 95.88 94 ARG A N 1
ATOM 716 C CA . ARG A 1 94 ? -5.915 -7.446 3.255 1.00 95.88 94 ARG A CA 1
ATOM 717 C C . ARG A 1 94 ? -5.663 -7.805 1.799 1.00 95.88 94 ARG A C 1
ATOM 719 O O . ARG A 1 94 ? -4.582 -8.295 1.513 1.00 95.88 94 ARG A O 1
ATOM 726 N N . ILE A 1 95 ? -6.593 -7.522 0.888 1.00 96.31 95 ILE A N 1
ATOM 727 C CA . ILE A 1 95 ? -6.421 -7.805 -0.545 1.00 96.31 95 ILE A CA 1
ATOM 728 C C . ILE A 1 95 ? -5.260 -6.970 -1.086 1.00 96.31 95 ILE A C 1
ATOM 730 O O . ILE A 1 95 ? -4.373 -7.480 -1.769 1.00 96.31 95 ILE A O 1
ATOM 734 N N . LYS A 1 96 ? -5.219 -5.691 -0.702 1.00 96.94 96 LYS A N 1
ATOM 735 C CA . LYS A 1 96 ? -4.133 -4.770 -1.054 1.00 96.94 96 LYS A CA 1
ATOM 736 C C . LYS A 1 96 ? -2.785 -5.200 -0.475 1.00 96.94 96 LYS A C 1
ATOM 738 O O . LYS A 1 96 ? -1.780 -5.158 -1.180 1.00 96.94 96 LYS A O 1
ATOM 743 N N . ILE A 1 97 ? -2.752 -5.638 0.784 1.00 96.56 97 ILE A N 1
ATOM 744 C CA . ILE A 1 97 ? -1.525 -6.151 1.412 1.00 96.56 97 ILE A CA 1
ATOM 745 C C . ILE A 1 97 ? -1.060 -7.454 0.754 1.00 96.56 97 ILE A C 1
ATOM 747 O O . ILE A 1 97 ? 0.121 -7.578 0.436 1.00 96.56 97 ILE A O 1
ATOM 751 N N . ASP A 1 98 ? -1.964 -8.395 0.492 1.00 95.75 98 ASP A N 1
ATOM 752 C CA . ASP A 1 98 ? -1.638 -9.670 -0.148 1.00 95.75 98 ASP A CA 1
ATOM 753 C C . ASP A 1 98 ? -1.087 -9.462 -1.566 1.00 95.75 98 ASP A C 1
ATOM 755 O O . ASP A 1 98 ? -0.146 -10.148 -1.964 1.00 95.75 98 ASP A O 1
ATOM 759 N N . ALA A 1 99 ? -1.607 -8.480 -2.309 1.00 96.56 99 ALA A N 1
ATOM 760 C CA . ALA A 1 99 ? -1.070 -8.096 -3.613 1.00 96.56 99 ALA A CA 1
ATOM 761 C C . ALA A 1 99 ? 0.386 -7.608 -3.523 1.00 96.56 99 ALA A C 1
ATOM 763 O O . ALA A 1 99 ? 1.223 -8.023 -4.321 1.00 96.56 99 ALA A O 1
ATOM 764 N N . ILE A 1 100 ? 0.705 -6.776 -2.523 1.00 95.94 100 ILE A N 1
ATOM 765 C CA . ILE A 1 100 ? 2.072 -6.291 -2.269 1.00 95.94 100 ILE A CA 1
ATOM 766 C C . ILE A 1 100 ? 3.001 -7.453 -1.899 1.00 95.94 100 ILE A C 1
ATOM 768 O O . ILE A 1 100 ? 4.125 -7.524 -2.391 1.00 95.94 100 ILE A O 1
ATOM 772 N N . MET A 1 101 ? 2.539 -8.373 -1.049 1.00 94.06 101 MET A N 1
ATOM 773 C CA . MET A 1 101 ? 3.344 -9.505 -0.579 1.00 94.06 101 MET A CA 1
ATOM 774 C C . MET A 1 101 ? 3.674 -10.507 -1.690 1.00 94.06 101 MET A C 1
ATOM 776 O O . MET A 1 101 ? 4.720 -11.140 -1.626 1.00 94.06 101 MET A O 1
ATOM 780 N N . ARG A 1 102 ? 2.813 -10.639 -2.706 1.00 93.62 102 ARG A N 1
ATOM 781 C CA . ARG A 1 102 ? 3.022 -11.528 -3.864 1.00 93.62 102 ARG A CA 1
ATOM 782 C C . ARG A 1 102 ? 3.950 -10.952 -4.936 1.00 93.62 102 ARG A C 1
ATOM 784 O O . ARG A 1 102 ? 4.257 -11.651 -5.893 1.00 93.62 102 ARG A O 1
ATOM 791 N N . MET A 1 103 ? 4.349 -9.686 -4.817 1.00 86.38 103 MET A N 1
ATOM 792 C CA . MET A 1 103 ? 5.315 -9.071 -5.733 1.00 86.38 103 MET A CA 1
ATOM 793 C C . MET A 1 103 ? 6.771 -9.444 -5.392 1.00 86.38 103 MET A C 1
ATOM 795 O O . MET A 1 103 ? 7.647 -9.283 -6.239 1.00 86.38 103 MET A O 1
ATOM 799 N N . TYR A 1 104 ? 7.027 -9.907 -4.164 1.00 69.31 104 TYR A N 1
ATOM 800 C CA . TYR A 1 104 ? 8.319 -10.447 -3.729 1.00 69.31 104 TYR A CA 1
ATOM 801 C C . TYR A 1 104 ? 8.454 -11.922 -4.110 1.00 69.31 104 TYR A C 1
ATOM 803 O O . TYR A 1 104 ? 9.552 -12.298 -4.577 1.00 69.31 104 TYR A O 1
#

pLDDT: mean 81.74, std 19.71, range [37.12, 97.38]

InterPro domains:
  IPR018379 BEN domain [PF10523] (56-101)
  IPR018379 BEN domain [PS51457] (34-104)

Sequence (104 aa):
MGKLGKWLEAKEQSPQEQLASPSSIQETLEIHLGSGVYVPKNVLWSASHANSPTTMARRLLLGVFDIETLLKSNLRGVKSKNANPGETKEPLDRIKIDAIMRMY